Protein AF-A0A7J6WHH1-F1 (afdb_monomer_lite)

Radius of gyration: 16.44 Å; chains: 1; bounding box: 34×38×54 Å

pLDDT: mean 80.8, std 16.76, range [30.16, 98.5]

Organism: Thalictrum thalictroides (NCBI:txid46969)

Structure (mmCIF, N/CA/C/O backbone):
data_AF-A0A7J6WHH1-F1
#
_entry.id   AF-A0A7J6WHH1-F1
#
loop_
_atom_site.group_PDB
_atom_site.id
_ato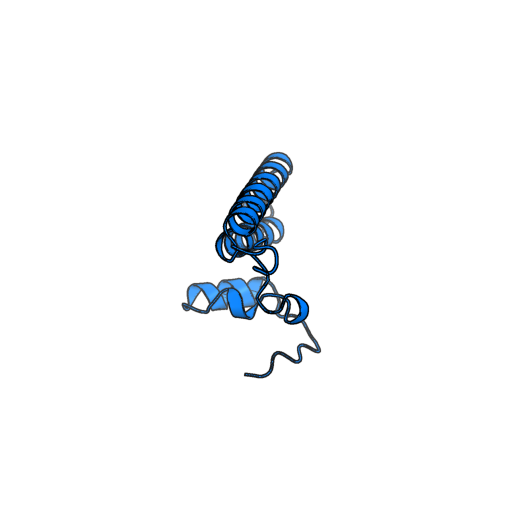m_site.type_symbol
_atom_site.label_atom_id
_atom_site.label_alt_id
_atom_sit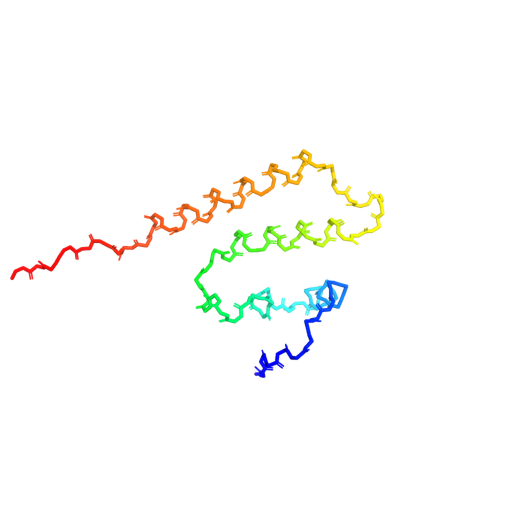e.label_comp_id
_atom_site.label_asym_id
_atom_site.label_entity_id
_atom_site.label_seq_id
_atom_site.pdbx_PDB_ins_code
_atom_site.Cartn_x
_atom_site.Cartn_y
_atom_site.Cartn_z
_atom_site.occupancy
_atom_site.B_iso_or_equiv
_atom_site.auth_seq_id
_atom_site.auth_comp_id
_atom_site.auth_asym_id
_atom_site.auth_atom_id
_atom_site.pdbx_PDB_model_num
ATOM 1 N N . MET A 1 1 ? 20.174 3.825 -11.509 1.00 44.75 1 MET A N 1
ATOM 2 C CA . MET A 1 1 ? 20.468 3.718 -10.061 1.00 44.75 1 MET A CA 1
ATOM 3 C C . MET A 1 1 ? 20.214 2.269 -9.649 1.00 44.75 1 MET A C 1
ATOM 5 O O . MET A 1 1 ? 19.277 1.681 -10.165 1.00 44.75 1 MET A O 1
ATOM 9 N N . ASN A 1 2 ? 21.088 1.656 -8.845 1.00 30.16 2 ASN A N 1
ATOM 10 C CA . ASN A 1 2 ? 21.038 0.225 -8.502 1.00 30.16 2 ASN A CA 1
ATOM 11 C C . ASN A 1 2 ? 20.097 -0.017 -7.303 1.00 30.16 2 ASN A C 1
ATOM 13 O O . ASN A 1 2 ? 20.421 0.397 -6.193 1.00 30.16 2 ASN A O 1
ATOM 17 N N . LEU A 1 3 ? 18.977 -0.723 -7.499 1.00 49.28 3 LEU A N 1
ATOM 18 C CA . LEU A 1 3 ? 18.028 -1.135 -6.444 1.00 49.28 3 LEU A CA 1
ATOM 19 C C . LEU A 1 3 ? 18.492 -2.406 -5.703 1.00 49.28 3 LEU A C 1
ATOM 21 O O . LEU A 1 3 ? 17.701 -3.281 -5.360 1.00 49.28 3 LEU A O 1
ATOM 25 N N . ASN A 1 4 ? 19.793 -2.526 -5.431 1.00 46.38 4 ASN A N 1
ATOM 26 C CA . ASN A 1 4 ? 20.321 -3.589 -4.576 1.00 46.38 4 ASN A CA 1
ATOM 27 C C . ASN A 1 4 ? 20.047 -3.209 -3.103 1.00 46.38 4 ASN A C 1
ATOM 29 O O . ASN A 1 4 ? 20.949 -2.817 -2.359 1.00 46.38 4 ASN A O 1
ATOM 33 N N . LEU A 1 5 ? 18.772 -3.211 -2.687 1.00 51.84 5 LEU A N 1
ATOM 34 C CA . LEU A 1 5 ? 18.379 -2.833 -1.329 1.00 51.84 5 LEU A CA 1
ATOM 35 C C . LEU A 1 5 ? 18.749 -3.956 -0.350 1.00 51.84 5 LEU A C 1
ATOM 37 O O . LEU A 1 5 ? 17.919 -4.770 0.036 1.00 51.84 5 LEU A O 1
ATOM 41 N N . LYS A 1 6 ? 19.983 -3.926 0.167 1.00 52.66 6 LYS A N 1
ATOM 42 C CA . LYS A 1 6 ? 20.313 -4.582 1.449 1.00 52.66 6 LYS A CA 1
ATOM 43 C C . LYS A 1 6 ? 19.517 -3.989 2.627 1.00 52.66 6 LYS A C 1
ATOM 45 O O . LYS A 1 6 ? 19.553 -4.539 3.724 1.00 52.66 6 LYS A O 1
ATOM 50 N N . LYS A 1 7 ? 18.804 -2.870 2.423 1.00 54.75 7 LYS A N 1
ATOM 51 C CA . LYS A 1 7 ? 17.905 -2.258 3.407 1.00 54.75 7 LYS A CA 1
ATOM 52 C C . LYS A 1 7 ? 16.771 -1.482 2.721 1.00 54.75 7 LYS A C 1
ATOM 54 O O . LYS A 1 7 ? 17.087 -0.485 2.073 1.00 54.75 7 LYS A O 1
ATOM 59 N N . PRO A 1 8 ? 15.493 -1.878 2.876 1.00 56.25 8 PRO A N 1
ATOM 60 C CA . PRO A 1 8 ? 14.361 -1.113 2.362 1.00 56.25 8 PRO A CA 1
ATOM 61 C C . PRO A 1 8 ? 14.339 0.314 2.927 1.00 56.25 8 PRO A C 1
ATOM 63 O O . PRO A 1 8 ? 14.673 0.546 4.095 1.00 56.25 8 PRO A O 1
ATOM 66 N N . MET A 1 9 ? 13.985 1.288 2.086 1.00 66.31 9 MET A N 1
ATOM 67 C CA . MET A 1 9 ? 13.817 2.679 2.507 1.00 66.31 9 MET A CA 1
ATOM 68 C C . MET A 1 9 ? 12.598 2.790 3.439 1.00 66.31 9 MET A C 1
ATOM 70 O O . MET A 1 9 ? 11.594 2.120 3.222 1.00 66.31 9 MET A O 1
ATOM 74 N N . SER A 1 10 ? 12.673 3.611 4.495 1.00 74.75 10 SER A N 1
ATOM 75 C CA . SER A 1 10 ? 11.523 3.802 5.388 1.00 74.75 10 SER A CA 1
ATOM 76 C C . SER A 1 10 ? 10.401 4.572 4.690 1.00 74.75 10 SER A C 1
ATOM 78 O O . SER A 1 10 ? 10.659 5.454 3.867 1.00 74.75 10 SER A O 1
ATOM 80 N N . LEU A 1 11 ? 9.160 4.289 5.083 1.00 70.94 11 LEU A N 1
ATOM 81 C CA . LEU A 1 11 ? 7.958 4.930 4.548 1.00 70.94 11 LEU A CA 1
ATOM 82 C C . LEU A 1 11 ? 7.977 6.467 4.692 1.00 70.94 11 LEU A C 1
ATOM 84 O O . LEU A 1 11 ? 7.534 7.178 3.797 1.00 70.94 11 LEU A O 1
ATOM 88 N N . ASP A 1 12 ? 8.602 7.012 5.740 1.00 72.81 12 ASP A N 1
ATOM 89 C CA . ASP A 1 12 ? 8.761 8.469 5.894 1.00 72.81 12 ASP A CA 1
ATOM 90 C C . ASP A 1 12 ? 9.707 9.090 4.859 1.00 72.81 12 ASP A C 1
ATOM 92 O O . ASP A 1 12 ? 9.496 10.207 4.380 1.00 72.81 12 ASP A O 1
ATOM 96 N N . LYS A 1 13 ? 10.797 8.387 4.526 1.00 76.38 13 LYS A N 1
ATOM 97 C CA . LYS A 1 13 ? 11.738 8.839 3.491 1.00 76.38 13 LYS A CA 1
ATOM 98 C C . LYS A 1 13 ? 11.090 8.759 2.118 1.00 76.38 13 LYS A C 1
ATOM 100 O O . LYS A 1 13 ? 11.298 9.649 1.301 1.00 76.38 13 LYS A O 1
ATOM 105 N N . MET A 1 14 ? 10.270 7.738 1.916 1.00 76.38 14 MET A N 1
ATOM 106 C CA . MET A 1 14 ? 9.453 7.571 0.730 1.00 76.38 14 MET A CA 1
ATOM 107 C C . MET A 1 14 ? 8.436 8.704 0.563 1.00 76.38 14 MET A C 1
ATOM 109 O O . MET A 1 14 ? 8.413 9.340 -0.486 1.00 76.38 14 MET A O 1
ATOM 113 N N . ALA A 1 15 ? 7.670 9.039 1.605 1.00 72.44 15 ALA A N 1
ATOM 114 C CA . ALA A 1 15 ? 6.736 10.163 1.562 1.00 72.44 15 ALA A CA 1
ATOM 115 C C . ALA A 1 15 ? 7.443 11.472 1.162 1.00 72.44 15 ALA A C 1
ATOM 117 O O . ALA A 1 15 ? 6.972 12.196 0.290 1.00 72.44 15 ALA A O 1
ATOM 118 N N . LYS A 1 16 ? 8.629 11.735 1.730 1.00 79.25 16 LYS A N 1
ATOM 119 C CA . LYS A 1 16 ? 9.468 12.897 1.377 1.00 79.25 16 LYS A CA 1
ATOM 120 C C . LYS A 1 16 ? 10.028 12.861 -0.046 1.00 79.25 16 LYS A C 1
ATOM 122 O O . LYS A 1 16 ? 10.377 13.909 -0.580 1.00 79.25 16 LYS A O 1
ATOM 127 N N . PHE A 1 17 ? 10.217 11.679 -0.618 1.00 80.38 17 PHE A N 1
ATOM 128 C CA . PHE A 1 17 ? 10.696 11.518 -1.986 1.00 80.38 17 PHE A CA 1
ATOM 129 C C . PHE A 1 17 ? 9.573 11.804 -2.989 1.00 80.38 17 PHE A C 1
ATOM 131 O O . PHE A 1 17 ? 9.771 12.568 -3.932 1.00 80.38 17 PHE A O 1
ATOM 138 N N . LEU A 1 18 ? 8.368 11.295 -2.725 1.00 76.50 18 LEU A N 1
ATOM 139 C CA . LEU A 1 18 ? 7.190 11.549 -3.557 1.00 76.50 18 LEU A CA 1
ATOM 140 C C . LEU A 1 18 ? 6.780 13.026 -3.542 1.00 76.50 18 LEU A C 1
ATOM 142 O O . LEU A 1 18 ? 6.492 13.590 -4.594 1.00 76.50 18 LEU A O 1
ATOM 146 N N . THR A 1 19 ? 6.844 13.708 -2.389 1.00 75.38 19 THR A N 1
ATOM 147 C CA . THR A 1 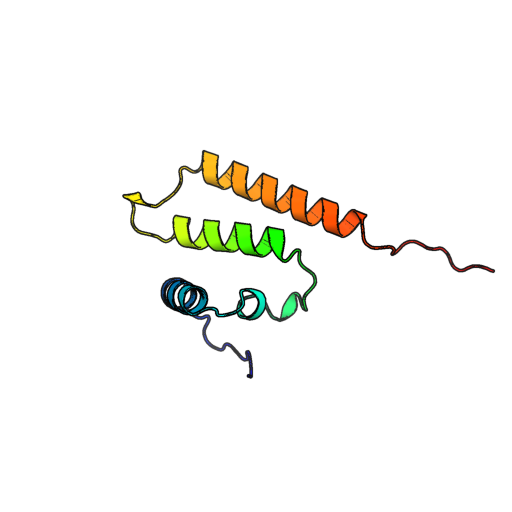19 ? 6.561 15.158 -2.326 1.00 75.38 19 THR A CA 1
ATOM 148 C C . THR A 1 19 ? 7.548 16.012 -3.124 1.00 75.38 19 THR A C 1
ATOM 150 O O . THR A 1 19 ? 7.257 17.171 -3.408 1.00 75.38 19 THR A O 1
ATOM 153 N N . LYS A 1 20 ? 8.703 15.458 -3.510 1.00 83.38 20 LYS A N 1
ATOM 154 C CA . LYS A 1 20 ? 9.705 16.113 -4.360 1.00 83.38 20 LYS A CA 1
ATOM 155 C C . LYS A 1 20 ? 9.571 15.753 -5.846 1.00 83.38 20 LYS A C 1
ATOM 157 O O . LYS A 1 20 ? 10.466 16.082 -6.616 1.00 83.38 20 LYS A O 1
ATOM 162 N N . GLY A 1 21 ? 8.484 15.089 -6.244 1.00 76.75 21 GLY A N 1
ATOM 163 C CA . GLY A 1 21 ? 8.243 14.675 -7.631 1.00 76.75 21 GLY A CA 1
ATOM 164 C C . GLY A 1 21 ? 8.922 13.362 -8.021 1.00 76.75 21 GLY A C 1
ATOM 165 O O . GLY A 1 21 ? 9.074 13.085 -9.207 1.00 76.75 21 GLY A O 1
ATOM 166 N N . GLY A 1 22 ? 9.355 12.565 -7.042 1.00 79.94 22 GLY A N 1
ATOM 167 C CA . GLY A 1 22 ? 9.896 11.235 -7.293 1.00 79.94 22 GLY A CA 1
ATOM 168 C C . GLY A 1 22 ? 8.838 10.248 -7.800 1.00 79.94 22 GLY A C 1
ATOM 169 O O . GLY A 1 22 ? 7.656 10.378 -7.479 1.00 79.94 22 GLY A O 1
ATOM 170 N N . SER A 1 23 ? 9.260 9.250 -8.583 1.00 83.00 23 SER A N 1
ATOM 171 C CA . SER A 1 23 ? 8.353 8.252 -9.162 1.00 83.00 23 SER A CA 1
ATOM 172 C C . SER A 1 23 ? 7.999 7.142 -8.170 1.00 83.00 23 SER A C 1
ATOM 174 O O . SER A 1 23 ? 8.867 6.609 -7.477 1.00 83.00 23 SER A O 1
ATOM 176 N N . ILE A 1 24 ? 6.728 6.733 -8.147 1.00 80.75 24 ILE A N 1
ATOM 177 C CA . ILE A 1 24 ? 6.261 5.582 -7.356 1.00 80.75 24 ILE A CA 1
ATOM 178 C C . ILE A 1 24 ? 6.871 4.258 -7.835 1.00 80.75 24 ILE A C 1
ATOM 180 O O . ILE A 1 24 ? 7.093 3.364 -7.022 1.00 80.75 24 ILE A O 1
ATOM 184 N N . ALA A 1 25 ? 7.218 4.149 -9.121 1.00 81.38 25 ALA A N 1
ATOM 185 C CA . ALA A 1 25 ? 7.768 2.926 -9.703 1.00 81.38 25 ALA A CA 1
ATOM 186 C C . ALA A 1 25 ? 9.129 2.543 -9.099 1.00 81.38 25 ALA A C 1
ATOM 188 O O . ALA A 1 25 ? 9.494 1.371 -9.088 1.00 81.38 25 ALA A O 1
ATOM 189 N N . GLU A 1 26 ? 9.862 3.512 -8.540 1.00 80.19 26 GLU A N 1
ATOM 190 C CA . GLU A 1 26 ? 11.143 3.281 -7.859 1.00 80.19 26 GLU A CA 1
ATOM 191 C C . GLU A 1 26 ? 11.001 2.502 -6.541 1.00 80.19 26 GLU A C 1
ATOM 193 O O . GLU A 1 26 ? 11.999 2.045 -5.982 1.00 80.19 26 GLU A O 1
ATOM 198 N N . PHE A 1 27 ? 9.771 2.339 -6.046 1.00 79.75 27 PHE A N 1
ATOM 199 C CA . PHE A 1 27 ? 9.467 1.622 -4.806 1.00 79.75 27 PHE A CA 1
ATOM 200 C C . PHE A 1 27 ? 8.812 0.270 -5.018 1.00 79.75 27 PHE A C 1
ATOM 202 O O . PHE A 1 27 ? 8.640 -0.472 -4.049 1.00 79.75 27 PHE A O 1
ATOM 209 N N . ALA A 1 28 ? 8.429 -0.051 -6.250 1.00 84.62 28 ALA A N 1
ATOM 210 C CA . ALA A 1 28 ? 7.940 -1.379 -6.548 1.00 84.62 28 ALA A CA 1
ATOM 211 C C . ALA A 1 28 ? 9.045 -2.405 -6.280 1.00 84.62 28 ALA A C 1
ATOM 213 O O . ALA A 1 28 ? 10.229 -2.143 -6.513 1.00 84.62 28 ALA A O 1
ATOM 214 N N . ASP A 1 29 ? 8.658 -3.577 -5.776 1.00 84.50 29 ASP A N 1
ATOM 215 C CA . ASP A 1 29 ? 9.599 -4.682 -5.619 1.00 84.50 29 ASP A CA 1
ATOM 216 C C . ASP A 1 29 ? 10.192 -5.005 -7.005 1.00 84.50 29 ASP A C 1
ATOM 218 O O . ASP A 1 29 ? 9.428 -5.293 -7.933 1.00 84.50 29 ASP A O 1
ATOM 222 N N . PRO A 1 30 ? 11.528 -4.971 -7.180 1.00 85.00 30 PRO A N 1
ATOM 223 C CA . PRO A 1 30 ? 12.159 -5.288 -8.458 1.00 85.00 30 PRO A CA 1
ATOM 224 C C . PRO A 1 30 ? 11.759 -6.660 -9.012 1.00 85.00 30 PRO A C 1
ATOM 226 O O . PRO A 1 30 ? 11.790 -6.861 -10.223 1.00 85.00 30 PRO A O 1
ATOM 229 N N . LYS A 1 31 ? 11.359 -7.601 -8.145 1.00 88.38 31 LYS A N 1
ATOM 230 C CA . LYS A 1 31 ? 10.874 -8.929 -8.540 1.00 88.38 31 LYS A CA 1
ATOM 231 C C . LYS A 1 31 ? 9.526 -8.902 -9.250 1.00 88.38 31 LYS A C 1
ATOM 233 O O . LYS A 1 31 ? 9.218 -9.863 -9.941 1.00 88.38 31 LYS A O 1
ATOM 238 N N . LEU A 1 32 ? 8.743 -7.836 -9.085 1.00 87.44 32 LEU A N 1
ATOM 239 C CA . LEU A 1 32 ? 7.509 -7.645 -9.843 1.00 87.44 32 LEU A CA 1
ATOM 240 C C . LEU A 1 32 ? 7.796 -7.250 -11.290 1.00 87.44 32 LEU A C 1
ATOM 242 O O . LEU A 1 32 ? 6.906 -7.361 -12.111 1.00 87.44 32 LEU A O 1
ATOM 246 N N . ASN A 1 33 ? 9.003 -6.772 -11.616 1.00 87.00 33 ASN A N 1
ATOM 247 C CA . ASN A 1 33 ? 9.420 -6.468 -12.989 1.00 87.00 33 ASN A CA 1
ATOM 248 C C . ASN A 1 33 ? 8.435 -5.580 -13.790 1.00 87.00 33 ASN A C 1
ATOM 250 O O . ASN A 1 33 ? 8.306 -5.713 -15.003 1.00 87.00 33 ASN A O 1
ATOM 254 N N . GLY A 1 34 ? 7.718 -4.676 -13.114 1.00 85.75 34 GLY A N 1
ATOM 255 C CA . GLY A 1 34 ? 6.693 -3.838 -13.750 1.00 85.75 34 GLY A CA 1
ATOM 256 C C . GLY A 1 34 ? 5.344 -4.529 -13.993 1.00 85.75 34 GLY A C 1
ATOM 257 O O . GLY A 1 34 ? 4.434 -3.888 -14.502 1.00 85.75 34 GLY A O 1
ATOM 258 N N . GLU A 1 35 ? 5.183 -5.795 -13.606 1.00 90.50 35 GLU A N 1
ATOM 259 C CA . GLU A 1 35 ? 3.946 -6.580 -13.723 1.00 90.50 35 GLU A CA 1
ATOM 260 C C . GLU A 1 35 ? 2.962 -6.246 -12.592 1.00 90.50 35 GLU A C 1
ATOM 262 O O . GLU A 1 35 ? 2.597 -7.076 -11.758 1.00 90.50 35 GLU A O 1
ATOM 267 N N . TYR A 1 36 ? 2.557 -4.983 -12.531 1.00 90.31 36 TYR A N 1
ATOM 268 C CA . TYR A 1 36 ? 1.560 -4.492 -11.592 1.00 90.31 36 TYR A CA 1
ATOM 269 C C . TYR A 1 36 ? 0.852 -3.269 -12.169 1.00 90.31 36 TYR A C 1
ATOM 271 O O . TYR A 1 36 ? 1.435 -2.488 -12.923 1.00 90.31 36 TYR A O 1
ATOM 279 N N . SER A 1 37 ? -0.396 -3.063 -11.751 1.00 93.12 37 SER A N 1
ATOM 280 C CA . SER A 1 37 ? -1.110 -1.832 -12.077 1.00 93.12 37 SER A CA 1
ATOM 281 C C . SER A 1 37 ? -0.478 -0.650 -11.361 1.00 93.12 37 SER A C 1
ATOM 283 O O . SER A 1 37 ? -0.402 -0.623 -10.130 1.00 93.12 37 SER A O 1
ATOM 285 N N . THR A 1 38 ? -0.034 0.345 -12.131 1.00 91.31 38 THR A N 1
ATOM 286 C CA . THR A 1 38 ? 0.542 1.576 -11.569 1.00 91.31 38 THR A CA 1
ATOM 287 C C . THR A 1 38 ? -0.502 2.332 -10.748 1.00 91.31 38 THR A C 1
ATOM 289 O O . THR A 1 38 ? -0.176 2.871 -9.691 1.00 91.31 38 THR A O 1
ATOM 292 N N . GLU A 1 39 ? -1.762 2.318 -11.189 1.00 93.12 39 GLU A N 1
ATOM 293 C CA . GLU A 1 39 ? -2.880 2.937 -10.476 1.00 93.12 39 GLU A CA 1
ATOM 294 C C . GLU A 1 39 ? -3.190 2.203 -9.163 1.00 93.12 39 GLU A C 1
ATOM 296 O O . GLU A 1 39 ? -3.253 2.828 -8.100 1.00 93.12 39 GLU A O 1
ATOM 301 N N . ALA A 1 40 ? -3.304 0.870 -9.196 1.00 94.94 40 ALA A N 1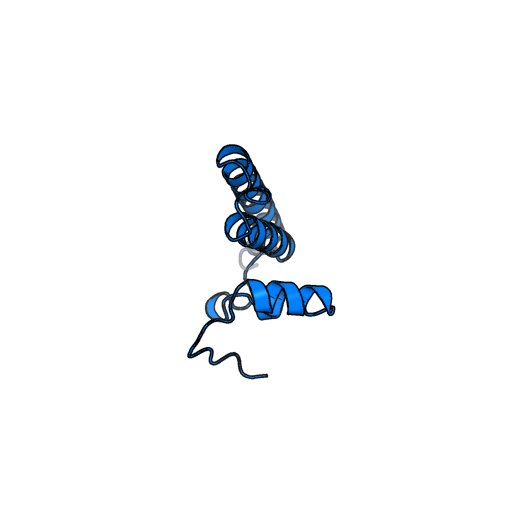
ATOM 302 C CA . ALA A 1 40 ? -3.524 0.081 -7.985 1.00 94.94 40 ALA A CA 1
ATOM 303 C C . ALA A 1 40 ? -2.353 0.229 -7.000 1.00 94.94 40 ALA A C 1
ATOM 305 O O . ALA A 1 40 ? -2.563 0.358 -5.793 1.00 94.94 40 ALA A O 1
ATOM 306 N N . PHE A 1 41 ? -1.116 0.250 -7.503 1.00 92.94 41 PHE A N 1
ATOM 307 C CA . PHE A 1 41 ? 0.078 0.406 -6.678 1.00 92.94 41 PHE A CA 1
ATOM 308 C C . PHE A 1 41 ? 0.139 1.775 -5.997 1.00 92.94 41 PHE A C 1
ATOM 310 O O . PHE A 1 41 ? 0.421 1.837 -4.800 1.00 92.94 41 PHE A O 1
ATOM 317 N N . ASP A 1 42 ? -0.183 2.859 -6.708 1.00 91.12 42 ASP A N 1
ATOM 318 C CA . ASP A 1 42 ? -0.284 4.201 -6.124 1.00 91.12 42 ASP A CA 1
ATOM 319 C C . ASP A 1 42 ? -1.294 4.242 -4.964 1.00 91.12 42 ASP A C 1
ATOM 321 O O . ASP A 1 42 ? -1.014 4.790 -3.891 1.00 91.12 42 ASP A O 1
ATOM 325 N N . LEU A 1 43 ? -2.454 3.603 -5.146 1.00 94.44 43 LEU A N 1
ATOM 326 C CA . LEU A 1 43 ? -3.499 3.540 -4.128 1.00 94.44 43 LEU A CA 1
ATOM 327 C C . LEU A 1 43 ? -3.052 2.754 -2.887 1.00 94.44 43 LEU A C 1
ATOM 329 O O . LEU A 1 43 ? -3.173 3.253 -1.763 1.00 94.44 43 LEU A O 1
ATOM 333 N N . ILE A 1 44 ? -2.489 1.556 -3.080 1.00 93.38 44 ILE A N 1
ATOM 334 C CA . ILE A 1 44 ? -1.947 0.717 -1.998 1.00 93.38 44 ILE A CA 1
ATOM 335 C C . ILE A 1 44 ? -0.861 1.461 -1.229 1.00 93.38 44 ILE A C 1
ATOM 337 O O . ILE A 1 44 ? -0.803 1.417 0.002 1.00 93.38 44 ILE A O 1
ATOM 341 N N . LEU A 1 45 ? -0.004 2.170 -1.951 1.00 90.19 45 LEU A N 1
ATOM 342 C CA . LEU A 1 45 ? 1.107 2.879 -1.363 1.00 90.19 45 LEU A CA 1
ATOM 343 C C . LEU A 1 45 ? 0.646 4.045 -0.479 1.00 90.19 45 LEU A C 1
ATOM 345 O O . LEU A 1 45 ? 1.104 4.183 0.658 1.00 90.19 45 LEU A O 1
ATOM 349 N N . LYS A 1 46 ? -0.302 4.855 -0.960 1.00 89.94 46 LYS A N 1
ATOM 350 C CA . LYS A 1 46 ? -0.928 5.919 -0.160 1.00 89.94 46 LYS A CA 1
ATOM 351 C C . LYS A 1 46 ? -1.606 5.351 1.086 1.00 89.94 46 LYS A C 1
ATOM 353 O O . LYS A 1 46 ? -1.421 5.892 2.178 1.00 89.94 46 LYS A O 1
ATOM 358 N N . LEU A 1 47 ? -2.323 4.235 0.946 1.00 94.12 47 LEU A N 1
ATOM 359 C CA . LEU A 1 47 ? -2.960 3.547 2.067 1.00 94.12 47 LEU A CA 1
ATOM 360 C C . LEU A 1 47 ? -1.932 3.091 3.113 1.00 94.12 47 LEU A C 1
ATOM 362 O O . LEU A 1 47 ? -2.110 3.353 4.303 1.00 94.12 47 LEU A O 1
ATOM 366 N N . ALA A 1 48 ? -0.836 2.461 2.681 1.00 91.81 48 ALA A N 1
ATOM 367 C CA . ALA A 1 48 ? 0.234 2.005 3.564 1.00 91.81 48 ALA A CA 1
ATOM 368 C C . ALA A 1 48 ? 0.850 3.166 4.362 1.00 91.81 48 ALA A C 1
ATOM 370 O O . ALA A 1 48 ? 1.008 3.052 5.580 1.00 91.81 48 ALA A O 1
ATOM 371 N N . LEU A 1 49 ? 1.115 4.305 3.706 1.00 87.88 49 LEU A N 1
ATOM 372 C CA . LEU A 1 49 ? 1.604 5.520 4.366 1.00 87.88 49 LEU A CA 1
ATOM 373 C C . LEU A 1 49 ? 0.629 6.010 5.446 1.00 87.88 49 LEU A C 1
ATOM 375 O O . LEU A 1 49 ? 1.053 6.310 6.566 1.00 87.88 49 LEU A O 1
ATOM 379 N N . SER A 1 50 ? -0.676 6.054 5.159 1.00 90.75 50 SER A N 1
ATOM 380 C CA . SER A 1 50 ? -1.691 6.439 6.149 1.00 90.75 50 SER A CA 1
ATOM 381 C C . SER A 1 50 ? -1.767 5.452 7.323 1.00 90.75 50 SER A C 1
ATOM 383 O O . SER A 1 50 ? -1.841 5.877 8.474 1.00 90.75 50 SER A O 1
ATOM 385 N N . CYS A 1 51 ? -1.670 4.143 7.076 1.00 93.75 51 CYS A N 1
ATOM 386 C CA . CYS A 1 51 ? -1.682 3.109 8.119 1.00 93.75 51 CYS A CA 1
ATOM 387 C C . CYS A 1 51 ? -0.500 3.211 9.094 1.00 93.75 51 CYS A C 1
ATOM 389 O O . CYS A 1 51 ? -0.659 2.949 10.290 1.00 93.75 51 CYS A O 1
ATOM 391 N N . THR A 1 52 ? 0.680 3.611 8.614 1.00 88.12 52 THR A N 1
ATOM 392 C CA . THR A 1 52 ? 1.879 3.760 9.456 1.00 88.12 52 THR A CA 1
ATOM 393 C C . THR A 1 52 ? 2.050 5.155 10.046 1.00 88.12 52 THR A C 1
ATOM 395 O O . THR A 1 52 ? 2.962 5.370 10.842 1.00 88.12 52 THR A O 1
ATOM 398 N N . SER A 1 53 ? 1.171 6.093 9.695 1.00 86.38 53 SER A N 1
ATOM 399 C CA . SER A 1 53 ? 1.200 7.467 10.196 1.00 86.38 53 SER A CA 1
ATOM 400 C C . SER A 1 53 ? 0.812 7.562 11.682 1.00 86.38 53 SER A C 1
ATOM 402 O O . SER A 1 53 ? 0.534 6.562 12.364 1.00 86.38 53 SER A O 1
ATOM 404 N N . HIS A 1 54 ? 0.798 8.787 12.216 1.00 89.06 54 HIS A N 1
ATOM 405 C CA . HIS A 1 54 ? 0.343 9.049 13.580 1.00 89.06 54 HIS A CA 1
ATOM 406 C C . HIS A 1 54 ? -1.100 8.574 13.780 1.00 89.06 54 HIS A C 1
ATOM 408 O O . HIS A 1 54 ? -1.897 8.573 12.846 1.00 89.06 54 HIS A O 1
ATOM 414 N N . LYS A 1 55 ? -1.460 8.207 15.018 1.00 91.50 55 LYS A N 1
ATOM 415 C CA . LYS A 1 55 ? -2.762 7.603 15.362 1.00 91.50 55 LYS A CA 1
ATOM 416 C C . LYS A 1 55 ? -3.970 8.332 14.752 1.00 91.50 55 LYS A C 1
ATOM 418 O O . LYS A 1 55 ? -4.887 7.670 14.290 1.00 91.50 55 LYS A O 1
ATOM 423 N N . GLN A 1 56 ? -3.935 9.664 14.694 1.00 91.62 56 GLN A N 1
ATOM 424 C CA . GLN A 1 56 ? -5.030 10.493 14.171 1.00 91.62 56 GLN A CA 1
ATOM 425 C C . GLN A 1 56 ? -5.188 10.433 12.643 1.00 91.62 56 GLN A C 1
ATOM 427 O O . GLN A 1 56 ? -6.244 10.772 12.124 1.00 91.62 56 GLN A O 1
ATOM 432 N N . GLN A 1 57 ? -4.140 10.028 11.926 1.00 89.25 57 GLN A N 1
ATOM 433 C CA . GLN A 1 57 ? -4.112 9.898 10.466 1.00 89.25 57 GLN A CA 1
ATOM 434 C C . GLN A 1 57 ? -4.373 8.457 10.010 1.00 89.25 57 GLN A C 1
ATOM 436 O O . GLN A 1 57 ? -4.577 8.225 8.819 1.00 89.25 57 GLN A O 1
ATOM 441 N N . ARG A 1 58 ? -4.354 7.485 10.935 1.00 95.56 58 ARG A N 1
ATOM 442 C CA . ARG A 1 58 ? -4.582 6.079 10.599 1.00 95.56 58 ARG A CA 1
ATOM 443 C C . ARG A 1 58 ? -6.042 5.868 10.190 1.00 95.56 58 ARG A C 1
ATOM 445 O O . ARG A 1 58 ? -6.939 6.292 10.923 1.00 95.56 58 ARG A O 1
ATOM 452 N N . PRO A 1 59 ? -6.301 5.206 9.053 1.00 97.19 59 PRO A N 1
ATOM 453 C CA . PRO A 1 59 ? -7.654 4.847 8.657 1.00 97.19 59 PRO A CA 1
ATOM 454 C C . PRO A 1 59 ? -8.248 3.799 9.609 1.00 97.19 59 PRO A C 1
ATOM 456 O O . PRO A 1 59 ? -7.534 3.085 10.316 1.00 97.19 59 PRO A O 1
ATOM 459 N N . THR A 1 60 ? -9.577 3.688 9.606 1.00 98.06 60 THR A N 1
ATOM 460 C CA . THR A 1 60 ? -10.266 2.551 10.228 1.00 98.06 60 THR A CA 1
ATOM 461 C C . THR A 1 60 ? -10.007 1.285 9.412 1.00 98.06 60 THR A C 1
ATOM 463 O O . THR A 1 60 ? -9.799 1.363 8.202 1.00 98.06 60 THR A O 1
ATOM 466 N N . MET A 1 61 ? -10.067 0.109 10.045 1.00 98.06 61 MET A N 1
ATOM 467 C CA . MET A 1 61 ? -9.895 -1.163 9.326 1.00 98.06 61 MET A CA 1
ATOM 468 C C . MET A 1 61 ? -10.923 -1.356 8.205 1.00 98.06 61 MET A C 1
ATOM 470 O O . MET A 1 61 ? -10.581 -1.896 7.164 1.00 98.06 61 MET A O 1
ATOM 474 N N . GLU A 1 62 ? -12.144 -0.848 8.374 1.00 98.38 62 GLU A N 1
ATOM 475 C CA . GLU A 1 62 ? -13.159 -0.811 7.314 1.00 98.38 62 GLU A CA 1
ATOM 476 C C . GLU A 1 62 ? -12.666 -0.052 6.072 1.00 98.38 62 GLU A C 1
ATOM 478 O O . GLU A 1 62 ? -12.686 -0.587 4.968 1.00 98.38 62 GLU A O 1
ATOM 483 N N . LYS A 1 63 ? -12.130 1.165 6.249 1.00 97.88 63 LYS A N 1
ATOM 484 C CA . LYS A 1 63 ? -11.561 1.948 5.139 1.00 97.88 63 LYS A CA 1
ATOM 485 C C . LYS A 1 63 ? -10.358 1.256 4.504 1.00 97.88 63 LYS A C 1
ATOM 487 O O . LYS A 1 63 ? -10.170 1.370 3.294 1.00 97.88 63 LYS A O 1
ATOM 492 N N . VAL A 1 64 ? -9.548 0.561 5.308 1.00 98.19 64 VAL A N 1
ATOM 493 C CA . VAL A 1 64 ? -8.421 -0.239 4.808 1.00 98.19 64 VAL A CA 1
ATOM 494 C C . VAL A 1 64 ? -8.930 -1.327 3.871 1.00 98.19 64 VAL A C 1
ATOM 496 O O . VAL A 1 64 ? -8.474 -1.382 2.736 1.00 98.19 64 VAL A O 1
ATOM 499 N N . VAL A 1 65 ? -9.896 -2.138 4.308 1.00 98.38 65 VAL A N 1
ATOM 500 C CA . VAL A 1 65 ? -10.454 -3.231 3.497 1.00 98.38 65 VAL A CA 1
ATOM 501 C C . VAL A 1 65 ? -11.068 -2.700 2.203 1.00 98.38 65 VAL A C 1
ATOM 503 O O . VAL A 1 65 ? -10.670 -3.153 1.136 1.00 98.38 65 VAL A O 1
ATOM 506 N N . LEU A 1 66 ? -11.909 -1.663 2.273 1.00 98.38 66 LEU A N 1
ATOM 507 C CA . LEU A 1 66 ? -12.522 -1.059 1.081 1.00 98.38 66 LEU A CA 1
ATOM 508 C C . LEU A 1 66 ? -11.480 -0.561 0.066 1.00 98.38 66 LEU A C 1
ATOM 510 O O . LEU A 1 66 ? -11.653 -0.686 -1.144 1.00 98.38 66 LEU A O 1
ATOM 514 N N . SER A 1 67 ? -10.375 0.007 0.554 1.00 98.00 67 SER A N 1
ATOM 515 C CA . SER A 1 67 ? -9.295 0.496 -0.310 1.00 98.00 67 SER A CA 1
ATOM 516 C C . SER A 1 67 ? -8.524 -0.657 -0.961 1.00 98.00 67 SER A C 1
ATOM 518 O O . SER A 1 67 ? -8.146 -0.560 -2.126 1.00 98.00 67 SER A O 1
ATOM 520 N N . LEU A 1 68 ? -8.306 -1.754 -0.227 1.00 98.31 68 LEU A N 1
ATOM 521 C CA . LEU A 1 68 ? -7.664 -2.964 -0.747 1.00 98.31 68 LEU A CA 1
ATOM 522 C C . LEU A 1 68 ? -8.531 -3.662 -1.803 1.00 98.31 68 LEU A C 1
ATOM 524 O O . LEU A 1 68 ? -8.004 -4.077 -2.831 1.00 98.31 68 LEU A O 1
ATOM 528 N N . GLU A 1 69 ? -9.843 -3.755 -1.578 1.00 98.50 69 GLU A N 1
ATOM 529 C CA . GLU A 1 69 ? -10.802 -4.305 -2.546 1.00 98.50 69 GLU A CA 1
ATOM 530 C C . GLU A 1 69 ? -10.807 -3.483 -3.840 1.00 98.50 69 GLU A C 1
ATOM 532 O O . GLU A 1 69 ? -10.656 -4.037 -4.926 1.00 98.50 69 GLU A O 1
ATOM 537 N N . ASN A 1 70 ? -10.843 -2.151 -3.735 1.00 98.00 70 ASN A N 1
ATOM 538 C CA . ASN A 1 70 ? -10.766 -1.278 -4.906 1.00 98.00 70 ASN A CA 1
ATOM 539 C C . ASN A 1 70 ? -9.441 -1.438 -5.682 1.00 98.00 70 ASN A C 1
ATOM 541 O O . ASN A 1 70 ? -9.442 -1.507 -6.909 1.00 98.00 70 ASN A O 1
ATOM 545 N N . ALA A 1 71 ? -8.299 -1.533 -4.989 1.00 97.38 71 ALA A N 1
ATOM 546 C CA . ALA A 1 71 ? -7.013 -1.792 -5.648 1.00 97.38 71 ALA A CA 1
ATOM 547 C C . ALA A 1 71 ? -7.002 -3.137 -6.392 1.00 97.38 71 ALA A C 1
ATOM 549 O O . ALA A 1 71 ? -6.437 -3.238 -7.484 1.00 97.38 71 ALA A O 1
ATOM 550 N N . LEU A 1 72 ? -7.625 -4.166 -5.810 1.00 96.94 72 LEU A N 1
ATOM 551 C CA . LEU A 1 72 ? -7.750 -5.477 -6.438 1.00 96.94 72 LEU A CA 1
ATOM 552 C C . LEU A 1 72 ? -8.600 -5.402 -7.713 1.00 96.94 72 LEU A C 1
ATOM 554 O O . LEU A 1 72 ? -8.191 -5.941 -8.740 1.00 96.94 72 LEU A O 1
ATOM 558 N N . ASP A 1 73 ? -9.721 -4.682 -7.672 1.00 97.56 73 ASP A N 1
ATOM 559 C CA . ASP A 1 73 ? -10.592 -4.474 -8.832 1.00 97.56 73 ASP A CA 1
ATOM 560 C C . ASP A 1 73 ? -9.881 -3.729 -9.970 1.00 97.56 73 ASP A C 1
ATOM 562 O O . ASP A 1 73 ? -10.029 -4.095 -11.138 1.00 97.56 73 ASP A O 1
ATOM 566 N N . ILE A 1 74 ? -9.091 -2.698 -9.649 1.00 96.38 74 ILE A N 1
ATOM 567 C CA . ILE A 1 74 ? -8.273 -1.963 -10.629 1.00 96.38 74 ILE A CA 1
ATOM 568 C C . ILE A 1 74 ? -7.259 -2.911 -11.284 1.00 96.38 74 ILE A C 1
ATOM 570 O O . ILE A 1 74 ? -7.192 -3.005 -12.510 1.00 96.38 74 ILE A O 1
ATOM 574 N N . SER A 1 75 ? -6.526 -3.673 -10.470 1.00 93.94 75 SER A N 1
ATOM 575 C CA . SER A 1 75 ? -5.534 -4.643 -10.947 1.00 93.94 75 SER A CA 1
ATOM 576 C C . SER A 1 75 ? -6.153 -5.714 -11.859 1.00 93.94 75 SER A C 1
ATOM 578 O O . SER A 1 75 ? -5.611 -6.039 -12.918 1.00 93.94 75 SER A O 1
ATOM 580 N N . ALA A 1 76 ? -7.331 -6.232 -11.497 1.00 93.56 76 ALA A N 1
ATOM 581 C CA . ALA A 1 76 ? -8.042 -7.230 -12.291 1.00 93.56 76 ALA A CA 1
ATOM 582 C C . ALA A 1 76 ? -8.499 -6.686 -13.6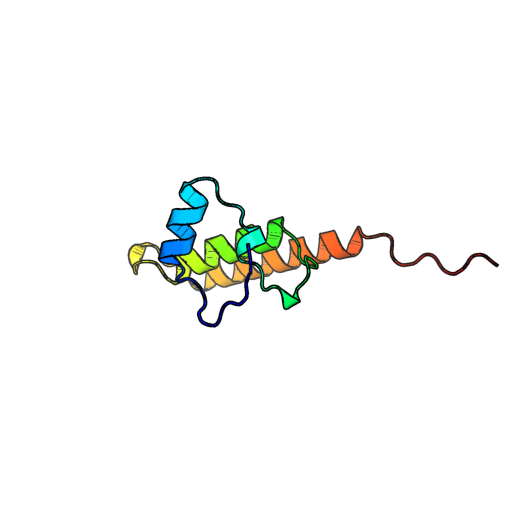55 1.00 93.56 76 ALA A C 1
ATOM 584 O O . ALA A 1 76 ? -8.409 -7.393 -14.661 1.00 93.56 76 ALA A O 1
ATOM 585 N N . LYS A 1 77 ? -8.956 -5.427 -13.707 1.00 92.75 77 LYS A N 1
ATOM 586 C CA . LYS A 1 77 ? -9.372 -4.773 -14.956 1.00 92.75 77 LYS A CA 1
ATOM 587 C C . LYS A 1 77 ? -8.205 -4.594 -15.920 1.00 92.75 77 LYS A C 1
ATOM 589 O O . LYS A 1 77 ? -8.354 -4.915 -17.095 1.00 92.75 77 LYS A O 1
ATOM 594 N N . GLU A 1 78 ? -7.047 -4.145 -15.440 1.00 83.81 78 GLU A N 1
ATOM 595 C CA . GLU A 1 78 ? -5.854 -4.011 -16.288 1.00 83.81 78 GLU A CA 1
ATOM 596 C C . GLU A 1 78 ? -5.399 -5.357 -16.864 1.00 83.81 78 GLU A C 1
ATOM 598 O O . GLU A 1 78 ? -5.060 -5.442 -18.044 1.00 83.81 78 GLU A O 1
ATOM 603 N N . LYS A 1 79 ? -5.484 -6.435 -16.075 1.00 78.25 79 LYS A N 1
ATOM 604 C CA . LYS A 1 79 ? -5.163 -7.789 -16.545 1.00 78.25 79 LYS A CA 1
ATOM 605 C C . LYS A 1 79 ? -6.133 -8.308 -17.612 1.00 78.25 79 LYS A C 1
ATOM 607 O O . LYS A 1 79 ? -5.733 -9.081 -18.473 1.00 78.25 79 LYS A O 1
ATOM 612 N N . ALA A 1 80 ? -7.400 -7.899 -17.576 1.00 74.69 80 ALA A N 1
ATOM 613 C CA . ALA A 1 80 ? -8.382 -8.267 -18.598 1.00 74.69 80 ALA A CA 1
ATOM 614 C C . ALA A 1 80 ? -8.207 -7.490 -19.919 1.00 74.69 80 ALA A C 1
ATOM 616 O O . ALA A 1 80 ? 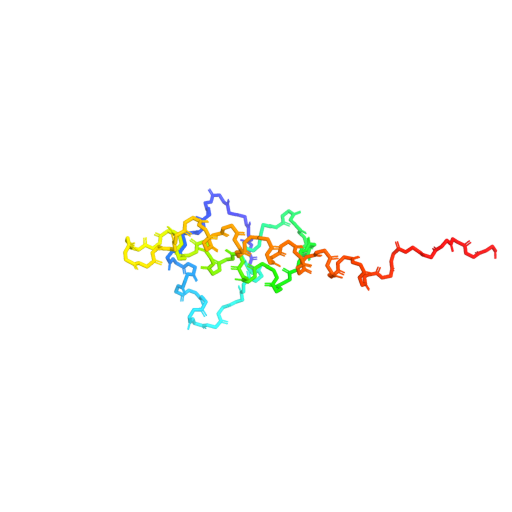-8.718 -7.915 -20.952 1.00 74.69 80 ALA A O 1
ATOM 617 N N . LEU A 1 81 ? -7.498 -6.356 -19.895 1.00 62.47 81 LEU A N 1
ATOM 618 C CA . LEU A 1 81 ? -7.256 -5.493 -21.056 1.00 62.47 81 LEU A CA 1
ATOM 619 C C . LEU A 1 81 ? -5.966 -5.845 -21.818 1.00 62.47 81 LEU A C 1
ATOM 621 O O . LEU A 1 81 ? -5.757 -5.327 -22.915 1.00 62.47 81 LEU A O 1
ATOM 625 N N . SER A 1 82 ? -5.109 -6.725 -21.285 1.00 56.88 82 SER A N 1
ATOM 626 C CA . SER A 1 82 ? -3.933 -7.212 -22.012 1.00 56.88 82 SER A CA 1
ATOM 627 C C . SER A 1 82 ? -4.340 -8.253 -23.069 1.00 56.88 82 SER A C 1
ATOM 629 O O . SER A 1 82 ? -4.891 -9.292 -22.699 1.00 56.88 82 SER A O 1
ATOM 631 N N . PRO A 1 83 ? -4.057 -8.041 -24.371 1.00 55.81 83 PRO A N 1
ATOM 632 C CA . PRO A 1 83 ? -4.285 -9.041 -25.408 1.00 55.81 83 PRO A CA 1
ATOM 633 C C . PRO A 1 83 ? -3.232 -10.149 -25.287 1.00 55.81 83 PRO A C 1
ATOM 635 O O . PRO A 1 83 ? -2.204 -10.131 -25.958 1.00 55.81 83 PRO A O 1
ATOM 638 N N . SER A 1 84 ? -3.467 -11.114 -24.405 1.00 57.78 84 SER A N 1
ATOM 639 C CA . SER A 1 84 ? -2.656 -12.327 -24.306 1.00 57.78 84 SER A CA 1
ATOM 640 C C . SER A 1 84 ? -3.550 -13.561 -24.333 1.00 57.78 84 SER A C 1
ATOM 642 O O . SER A 1 84 ? -3.538 -14.331 -23.389 1.00 57.78 84 SER A O 1
ATOM 644 N N . ASP A 1 85 ? -4.344 -13.712 -25.394 1.00 51.47 85 ASP A N 1
ATOM 645 C CA . ASP A 1 85 ? -4.974 -14.980 -25.789 1.00 51.47 85 ASP A CA 1
ATOM 646 C C . ASP A 1 85 ? -5.367 -14.898 -27.277 1.00 51.47 85 ASP A C 1
ATOM 648 O O . ASP A 1 85 ? -6.541 -14.896 -27.643 1.00 51.47 85 ASP A O 1
ATOM 652 N N . THR A 1 86 ? -4.377 -14.800 -28.170 1.00 51.56 86 THR A N 1
ATOM 653 C CA . THR A 1 86 ? -4.596 -15.157 -29.580 1.00 51.56 86 THR A CA 1
ATOM 654 C C . THR A 1 86 ? -3.991 -16.544 -29.794 1.00 51.56 86 THR A C 1
ATOM 656 O O . THR A 1 86 ? -2.767 -16.675 -29.708 1.00 51.56 86 THR A O 1
ATOM 659 N N . PRO A 1 87 ? -4.798 -17.594 -30.050 1.00 46.66 87 PRO A N 1
ATOM 660 C CA . PRO A 1 87 ? -4.274 -18.896 -30.447 1.00 46.66 87 PRO A CA 1
ATOM 661 C C . PRO A 1 87 ? -3.404 -18.766 -31.709 1.00 46.66 87 PRO A C 1
ATOM 663 O O . PRO A 1 87 ? -3.692 -17.893 -32.537 1.00 46.66 87 PRO A O 1
ATOM 666 N N . PRO A 1 88 ? -2.372 -19.617 -31.892 1.00 50.22 88 PRO A N 1
ATOM 667 C CA . PRO A 1 88 ? -1.554 -19.597 -33.098 1.00 50.22 88 PRO A CA 1
ATOM 668 C C . PRO A 1 88 ? -2.459 -19.748 -34.321 1.00 50.22 88 PRO A C 1
ATOM 670 O O . PRO A 1 88 ? -3.184 -20.736 -34.444 1.00 50.22 88 PRO A O 1
ATOM 673 N N . GLN A 1 89 ? -2.454 -18.744 -35.196 1.00 47.97 89 GLN A N 1
ATOM 674 C CA . GLN A 1 89 ? -3.055 -18.871 -36.518 1.00 47.97 89 GLN A CA 1
ATOM 675 C C . GLN A 1 89 ? -2.212 -19.892 -37.294 1.00 47.97 89 GLN A C 1
ATOM 677 O O . GLN A 1 89 ? -0.982 -19.804 -37.295 1.00 47.97 89 GLN A O 1
ATOM 682 N N . VAL A 1 90 ? -2.914 -20.888 -37.833 1.00 58.22 90 VAL A N 1
ATOM 683 C CA . VAL A 1 90 ? -2.418 -22.048 -38.590 1.00 58.22 90 VAL A CA 1
ATOM 684 C C . VAL A 1 90 ? -1.557 -21.690 -39.795 1.00 58.22 90 VAL A C 1
ATOM 686 O O . VAL A 1 90 ? -1.808 -20.634 -40.417 1.00 58.22 90 VAL A O 1
#

Sequence (90 aa):
MNLNLKKPMSLDKMAKFLTKGGSIAEFADPKLNGEYSTEAFDLILKLALSCTSHKQQRPTMEKVVLSLENALDISAKEKALSPSDTPPQV

Foldseek 3Di:
DDPPPPDQDDLVVVVVCVVVVHQLVSRPDVVCVPVFDSVLSVLLSVLVSQCPDDPVSNDDVVVVVVSNVVSVVSRVVVVVPDPDDDDDDD

Secondary structure (DSSP, 8-state):
-----SSPPPHHHHHHHHTTT--GGGGS-GGGTT-S-HHHHHHHHHHHHHHHS-GGGPPPHHHHHHHHHHHHHHHHHHHHHS----PPP-